Protein AF-A0A060BXK0-F1 (afdb_monomer_lite)

Structure (mmCIF, N/CA/C/O backbone):
data_AF-A0A060BXK0-F1
#
_entry.id   AF-A0A060BXK0-F1
#
loop_
_atom_site.group_PDB
_atom_site.id
_atom_site.type_symbol
_atom_site.label_atom_id
_atom_site.label_alt_id
_atom_site.label_comp_id
_atom_site.label_asym_id
_atom_site.label_entity_id
_atom_site.label_seq_id
_atom_site.pdbx_PDB_ins_code
_atom_site.Cartn_x
_atom_site.Cartn_y
_atom_site.Cartn_z
_atom_site.occupancy
_atom_site.B_iso_or_equiv
_atom_site.auth_seq_id
_atom_site.auth_comp_id
_atom_site.auth_asym_id
_atom_site.auth_atom_id
_atom_site.pdbx_PDB_model_num
ATOM 1 N N . MET A 1 1 ? 22.292 -7.410 -23.466 1.00 80.75 1 MET A N 1
ATOM 2 C CA . MET A 1 1 ? 21.119 -6.626 -23.041 1.00 80.75 1 MET A CA 1
ATOM 3 C C . MET A 1 1 ? 20.166 -7.545 -22.294 1.00 80.75 1 MET A C 1
ATOM 5 O O . MET A 1 1 ? 20.076 -8.708 -22.665 1.00 80.75 1 MET A O 1
ATOM 9 N N . ILE A 1 2 ? 19.542 -7.057 -21.224 1.00 84.62 2 ILE A N 1
ATOM 10 C CA . ILE A 1 2 ? 18.613 -7.791 -20.362 1.00 84.62 2 ILE A CA 1
ATOM 11 C C . ILE A 1 2 ? 17.352 -6.936 -20.210 1.00 84.62 2 ILE A C 1
ATOM 13 O O . ILE A 1 2 ? 17.445 -5.814 -19.716 1.00 84.62 2 ILE A O 1
ATOM 17 N N . ALA A 1 3 ? 16.202 -7.447 -20.633 1.00 84.69 3 ALA A N 1
ATOM 18 C CA . ALA A 1 3 ? 14.904 -6.779 -20.522 1.00 84.69 3 ALA A CA 1
ATOM 19 C C . ALA A 1 3 ? 13.793 -7.834 -20.495 1.00 84.69 3 ALA A C 1
ATOM 21 O O . ALA A 1 3 ? 13.894 -8.824 -21.216 1.00 84.69 3 ALA A O 1
ATOM 22 N N . ASP A 1 4 ? 12.751 -7.645 -19.682 1.00 81.31 4 ASP A N 1
ATOM 23 C CA . ASP A 1 4 ? 11.573 -8.534 -19.628 1.00 81.31 4 ASP A CA 1
ATOM 24 C C . ASP A 1 4 ? 11.917 -10.023 -19.426 1.00 81.31 4 ASP A C 1
ATOM 26 O O . ASP A 1 4 ? 11.332 -10.913 -20.040 1.00 81.31 4 ASP A O 1
ATOM 30 N N . GLY A 1 5 ? 12.946 -10.308 -18.622 1.00 76.44 5 GLY A N 1
ATOM 31 C CA . GLY A 1 5 ? 13.459 -11.671 -18.421 1.00 76.44 5 GLY A CA 1
ATOM 32 C C . GLY A 1 5 ? 14.213 -12.266 -19.622 1.00 76.44 5 GLY A C 1
ATOM 33 O O . GLY A 1 5 ? 14.756 -13.365 -19.520 1.00 76.44 5 GLY A O 1
ATOM 34 N N . LYS A 1 6 ? 14.316 -11.548 -20.746 1.00 79.44 6 LYS A N 1
ATOM 35 C CA . LYS A 1 6 ? 15.051 -11.952 -21.948 1.00 79.44 6 LYS A CA 1
ATOM 36 C C . LYS A 1 6 ? 16.465 -11.380 -21.938 1.00 79.44 6 LYS A C 1
ATOM 38 O O . LYS A 1 6 ? 16.678 -10.192 -21.703 1.00 79.44 6 LYS A O 1
ATOM 43 N N . SER A 1 7 ? 17.438 -12.230 -22.259 1.00 82.75 7 SER A N 1
ATOM 44 C CA . SER A 1 7 ? 18.822 -11.818 -22.506 1.00 82.75 7 SER A CA 1
ATOM 45 C C . SER A 1 7 ? 19.124 -11.864 -24.002 1.00 82.75 7 SER A C 1
ATOM 47 O O . SER A 1 7 ? 18.906 -12.883 -24.651 1.00 82.75 7 SER A O 1
ATOM 49 N N . VAL A 1 8 ? 19.631 -10.762 -24.550 1.00 80.81 8 VAL A N 1
ATOM 50 C CA . VAL A 1 8 ? 20.037 -10.641 -25.957 1.00 80.81 8 VAL A CA 1
ATOM 51 C C . VAL A 1 8 ? 21.501 -10.216 -26.027 1.00 80.81 8 VAL A C 1
ATOM 53 O O . VAL A 1 8 ? 21.871 -9.159 -25.507 1.00 80.81 8 VAL A O 1
ATOM 56 N N . THR A 1 9 ? 22.339 -11.019 -26.679 1.00 82.31 9 THR A N 1
ATOM 57 C CA . THR A 1 9 ? 23.754 -10.698 -26.915 1.00 82.31 9 THR A CA 1
ATOM 58 C C . THR A 1 9 ? 23.918 -10.075 -28.293 1.00 82.31 9 THR A C 1
ATOM 60 O O . THR A 1 9 ? 23.492 -10.651 -29.288 1.00 82.31 9 THR A O 1
ATOM 63 N N . ILE A 1 10 ? 24.560 -8.909 -28.353 1.00 75.75 10 ILE A N 1
ATOM 64 C CA . ILE A 1 10 ? 24.831 -8.187 -29.598 1.00 75.75 10 ILE A CA 1
ATOM 65 C C . ILE A 1 10 ? 26.347 -8.120 -29.776 1.00 75.75 10 ILE A C 1
ATOM 67 O O . ILE A 1 10 ? 27.037 -7.600 -28.904 1.00 75.75 10 ILE A O 1
ATOM 71 N N . GLN A 1 11 ? 26.870 -8.646 -30.886 1.00 71.81 11 GLN A N 1
ATOM 72 C CA . GLN A 1 11 ? 28.317 -8.640 -31.147 1.00 71.81 11 GLN A CA 1
ATOM 73 C C . GLN A 1 11 ? 28.832 -7.293 -31.677 1.00 71.81 11 GLN A C 1
ATOM 75 O O . GLN A 1 11 ? 30.013 -6.982 -31.546 1.00 71.81 11 GLN A O 1
ATOM 80 N N . ASN A 1 12 ? 27.956 -6.461 -32.247 1.00 68.06 12 ASN A N 1
ATOM 81 C CA . ASN A 1 12 ? 28.346 -5.195 -32.858 1.00 68.06 12 ASN A CA 1
ATOM 82 C C . ASN A 1 12 ? 28.248 -4.028 -31.858 1.00 68.06 12 ASN A C 1
ATOM 84 O O . ASN A 1 12 ? 27.219 -3.359 -31.760 1.00 68.06 12 ASN A O 1
ATOM 88 N N . GLY A 1 13 ? 29.332 -3.764 -31.123 1.00 65.56 13 GLY A N 1
ATOM 89 C CA . GLY A 1 13 ? 29.400 -2.754 -30.050 1.00 65.56 13 GLY A CA 1
ATOM 90 C C . GLY A 1 13 ? 29.300 -1.280 -30.479 1.00 65.56 13 GLY A C 1
ATOM 91 O O . GLY A 1 13 ? 29.545 -0.400 -29.662 1.00 65.56 13 GLY A O 1
ATOM 92 N N . LYS A 1 14 ? 28.971 -0.993 -31.746 1.00 72.25 14 LYS A N 1
ATOM 93 C CA . LYS A 1 14 ? 28.804 0.372 -32.283 1.00 72.25 14 LYS A CA 1
ATOM 94 C C . LYS A 1 14 ? 27.348 0.837 -32.366 1.00 72.25 14 LYS A C 1
ATOM 96 O O . LYS A 1 14 ? 27.101 1.963 -32.789 1.00 72.25 14 LYS A O 1
ATOM 101 N N . LEU A 1 15 ? 26.385 -0.016 -32.023 1.00 78.31 15 LEU A N 1
ATOM 102 C CA . LEU A 1 15 ? 24.972 0.344 -32.112 1.00 78.31 15 LEU A CA 1
ATOM 103 C C . LEU A 1 15 ? 24.551 1.238 -30.932 1.00 78.31 15 LEU A C 1
ATOM 105 O O . LEU A 1 15 ? 24.903 0.935 -29.789 1.00 78.31 15 LEU A O 1
ATOM 109 N N . PRO A 1 16 ? 23.764 2.302 -31.175 1.00 85.06 16 PRO A N 1
ATOM 110 C CA . PRO A 1 16 ? 23.109 3.052 -30.109 1.00 85.06 16 PRO A CA 1
ATOM 111 C C . PRO A 1 16 ? 22.213 2.150 -29.251 1.00 85.06 16 PRO A C 1
ATOM 113 O O . PRO A 1 16 ? 21.620 1.191 -29.750 1.00 85.06 16 PRO A O 1
ATOM 116 N N . ALA A 1 17 ? 22.050 2.496 -27.971 1.00 82.94 17 ALA A N 1
ATOM 117 C CA . ALA A 1 17 ? 21.210 1.731 -27.045 1.00 82.94 17 ALA A CA 1
ATOM 118 C C . ALA A 1 17 ? 19.764 1.576 -27.550 1.00 82.94 17 ALA A C 1
ATOM 120 O O . ALA A 1 17 ? 19.209 0.486 -27.456 1.00 82.94 17 ALA A O 1
ATOM 121 N N . ALA A 1 18 ? 19.190 2.624 -28.152 1.00 84.25 18 ALA A N 1
ATOM 122 C CA . ALA A 1 18 ? 17.854 2.575 -28.748 1.00 84.25 18 ALA A CA 1
ATOM 123 C C . ALA A 1 18 ? 17.747 1.491 -29.836 1.00 84.25 18 ALA A C 1
ATOM 125 O O . ALA A 1 18 ? 16.874 0.636 -29.767 1.00 84.25 18 ALA A O 1
ATOM 126 N N . SER A 1 19 ? 18.711 1.431 -30.760 1.00 84.31 19 SER A N 1
ATOM 127 C CA . SER A 1 19 ? 18.727 0.427 -31.831 1.00 84.31 19 SER A CA 1
ATOM 128 C C . SER A 1 19 ? 18.859 -1.005 -31.306 1.00 84.31 19 SER A C 1
ATOM 130 O O . SER A 1 19 ? 18.320 -1.935 -31.900 1.00 84.31 19 SER A O 1
ATOM 132 N N . ILE A 1 20 ? 19.571 -1.199 -30.191 1.00 84.88 20 ILE A N 1
ATOM 133 C CA . ILE A 1 20 ? 19.685 -2.506 -29.526 1.00 84.88 20 ILE A CA 1
ATOM 134 C C . ILE A 1 20 ? 18.337 -2.939 -28.934 1.00 84.88 20 ILE A C 1
ATOM 136 O O . ILE A 1 20 ? 17.995 -4.121 -28.990 1.00 84.88 20 ILE A O 1
ATOM 140 N N . LEU A 1 21 ? 17.587 -1.997 -28.361 1.00 87.19 21 LEU A N 1
ATOM 141 C CA . LEU A 1 21 ? 16.261 -2.248 -27.799 1.00 87.19 21 LEU A CA 1
ATOM 142 C C . LEU A 1 21 ? 15.242 -2.549 -28.906 1.00 87.19 21 LEU A C 1
ATOM 144 O O . LEU A 1 21 ? 14.556 -3.568 -28.827 1.00 87.19 21 LEU A O 1
ATOM 148 N N . ASP A 1 22 ? 15.234 -1.756 -29.980 1.00 85.56 22 ASP A N 1
ATOM 149 C CA . ASP A 1 22 ? 14.358 -1.956 -31.141 1.00 85.56 22 ASP A CA 1
ATOM 150 C C . ASP A 1 22 ? 14.594 -3.318 -31.804 1.00 85.56 22 ASP A C 1
ATOM 152 O O . ASP A 1 22 ? 13.649 -4.071 -32.041 1.00 85.56 22 ASP A O 1
ATOM 156 N N . ALA A 1 23 ? 15.860 -3.693 -32.028 1.00 83.25 23 ALA A N 1
ATOM 157 C CA . ALA A 1 23 ? 16.222 -4.994 -32.596 1.00 83.25 23 ALA A CA 1
ATOM 158 C C . ALA A 1 23 ? 15.767 -6.177 -31.723 1.00 83.25 23 ALA A C 1
ATOM 160 O O . ALA A 1 23 ? 15.578 -7.288 -32.218 1.00 83.25 23 ALA A O 1
ATOM 161 N N . ALA A 1 24 ? 15.588 -5.953 -30.421 1.00 83.25 24 ALA A N 1
ATOM 162 C CA . ALA A 1 24 ? 15.076 -6.952 -29.497 1.00 83.25 24 ALA A CA 1
ATOM 163 C C . ALA A 1 24 ? 13.550 -6.921 -29.320 1.00 83.25 24 ALA A C 1
ATOM 165 O O . ALA A 1 24 ? 13.024 -7.785 -28.610 1.00 83.25 24 ALA A O 1
ATOM 166 N N . GLY A 1 25 ? 12.858 -5.967 -29.954 1.00 85.62 25 GLY A N 1
ATOM 167 C CA . GLY A 1 25 ? 11.421 -5.738 -29.804 1.00 85.62 25 GLY A CA 1
ATOM 168 C C . GLY A 1 25 ? 11.040 -5.101 -28.466 1.00 85.62 25 GLY A C 1
ATOM 169 O O . GLY A 1 25 ? 9.919 -5.284 -27.999 1.00 85.62 25 GLY A O 1
ATOM 170 N N . VAL A 1 26 ? 11.971 -4.399 -27.817 1.00 88.81 26 VAL A N 1
ATOM 171 C CA . VAL A 1 26 ? 11.773 -3.787 -26.500 1.00 88.81 26 VAL A CA 1
ATOM 172 C C . VAL A 1 26 ? 11.470 -2.305 -26.680 1.00 88.81 26 VAL A C 1
ATOM 174 O O . VAL A 1 26 ? 12.366 -1.504 -26.921 1.00 88.81 26 VAL A O 1
ATOM 177 N N . THR A 1 27 ? 10.210 -1.918 -26.507 1.00 90.12 27 THR A N 1
ATOM 178 C CA . THR A 1 27 ? 9.824 -0.503 -26.415 1.00 90.12 27 THR A CA 1
ATOM 179 C C . THR A 1 27 ? 9.827 -0.069 -24.955 1.00 90.12 27 THR A C 1
ATOM 181 O O . THR A 1 27 ? 9.242 -0.748 -24.109 1.00 90.12 27 THR A O 1
ATOM 184 N N . LEU A 1 28 ? 10.488 1.046 -24.643 1.00 90.50 28 LEU A N 1
ATOM 185 C CA . LEU A 1 28 ? 10.527 1.592 -23.286 1.00 90.50 28 LEU A CA 1
ATOM 186 C C . LEU A 1 28 ? 9.215 2.298 -22.942 1.00 90.50 28 LEU A C 1
ATOM 188 O O . LEU A 1 28 ? 8.690 3.089 -23.725 1.00 90.50 28 LEU A O 1
ATOM 192 N N . GLY A 1 29 ? 8.707 2.031 -21.745 1.00 90.25 29 GLY A N 1
ATOM 193 C CA . GLY A 1 29 ? 7.657 2.818 -21.124 1.00 90.25 29 GLY A CA 1
ATOM 194 C C . GLY A 1 29 ? 8.191 4.155 -20.611 1.00 90.25 29 GLY A C 1
ATOM 195 O O . GLY A 1 29 ? 9.381 4.319 -20.356 1.00 90.25 29 GLY A O 1
ATOM 196 N N . LYS A 1 30 ? 7.277 5.107 -20.395 1.00 91.31 30 LYS A N 1
ATOM 197 C CA . LYS A 1 30 ? 7.582 6.474 -19.926 1.00 91.31 30 LYS A CA 1
ATOM 198 C C . LYS A 1 30 ? 8.437 6.547 -18.652 1.00 91.31 30 LYS A C 1
ATOM 200 O O . LYS A 1 30 ? 9.153 7.521 -18.464 1.00 91.31 30 LYS A O 1
ATOM 205 N N . ASN A 1 31 ? 8.328 5.538 -17.790 1.00 93.38 31 ASN A N 1
ATOM 206 C CA . ASN A 1 31 ? 8.984 5.499 -16.486 1.00 93.38 31 ASN A CA 1
ATOM 207 C C . ASN A 1 31 ? 10.112 4.462 -16.428 1.00 93.38 31 ASN A C 1
ATOM 209 O O . ASN A 1 31 ? 10.769 4.349 -15.395 1.00 93.38 31 ASN A O 1
ATOM 213 N N . ASP A 1 32 ? 10.322 3.689 -17.496 1.00 94.56 32 ASP A N 1
ATOM 214 C CA . ASP A 1 32 ? 11.310 2.618 -17.481 1.00 94.56 32 ASP A CA 1
ATOM 215 C C . ASP A 1 32 ? 12.717 3.179 -17.357 1.00 94.56 32 ASP A C 1
ATOM 217 O O . ASP A 1 32 ? 13.061 4.224 -17.915 1.00 94.56 32 ASP A O 1
ATOM 221 N N . ARG A 1 33 ? 13.555 2.449 -16.628 1.00 92.62 33 ARG A N 1
ATOM 222 C CA . ARG A 1 33 ? 14.939 2.842 -16.386 1.00 92.62 33 ARG A CA 1
ATOM 223 C C . ARG A 1 33 ? 15.861 1.969 -17.213 1.00 92.62 33 ARG A C 1
ATOM 225 O O . ARG A 1 33 ? 15.721 0.748 -17.252 1.00 92.62 33 ARG A O 1
ATOM 232 N N . VAL A 1 34 ? 16.840 2.600 -17.850 1.00 92.12 34 VAL A N 1
ATOM 233 C CA . VAL A 1 34 ? 17.898 1.912 -18.586 1.00 92.12 34 VAL A CA 1
ATOM 234 C C . VAL A 1 34 ? 19.200 2.086 -17.823 1.00 92.12 34 VAL A C 1
ATOM 236 O O . VAL A 1 34 ? 19.667 3.204 -17.624 1.00 92.12 34 VAL A O 1
ATOM 239 N N . ASN A 1 35 ? 19.790 0.977 -17.394 1.00 90.50 35 ASN A N 1
ATOM 240 C CA . ASN A 1 35 ? 21.083 0.955 -16.730 1.00 90.50 35 ASN A CA 1
ATOM 241 C C . ASN A 1 35 ? 22.134 0.337 -17.657 1.00 90.50 35 ASN A C 1
ATOM 243 O O . ASN A 1 35 ? 21.900 -0.702 -18.276 1.00 90.50 35 ASN A O 1
ATOM 247 N N . VAL A 1 36 ? 23.295 0.978 -17.755 1.00 90.44 36 VAL A N 1
ATOM 248 C CA . VAL A 1 36 ? 24.438 0.478 -18.520 1.00 90.44 36 VAL A CA 1
ATOM 249 C C . VAL A 1 36 ? 25.553 0.161 -17.539 1.00 90.44 36 VAL A C 1
ATOM 251 O O . VAL A 1 36 ? 25.956 1.019 -16.761 1.00 90.44 36 VAL A O 1
ATOM 254 N N . SER A 1 37 ? 26.071 -1.061 -17.594 1.00 90.50 37 SER A N 1
ATOM 255 C CA . SER A 1 37 ? 27.205 -1.487 -16.775 1.00 90.50 37 SER A CA 1
ATOM 256 C C . SER A 1 37 ? 28.216 -2.263 -17.610 1.00 90.50 37 SER A C 1
ATOM 258 O O . SER A 1 37 ? 27.873 -2.845 -18.637 1.00 90.50 37 SER A O 1
ATOM 260 N N . LEU A 1 38 ? 29.473 -2.264 -17.177 1.00 90.19 38 LEU A N 1
ATOM 261 C CA . LEU A 1 38 ? 30.524 -3.107 -17.737 1.00 90.19 38 LEU A CA 1
ATOM 262 C C . LEU A 1 38 ? 30.783 -4.256 -16.766 1.00 90.19 38 LEU A C 1
ATOM 264 O O . LEU A 1 38 ? 31.059 -4.019 -15.594 1.00 90.19 38 LEU A O 1
ATOM 268 N N . GLN A 1 39 ? 30.696 -5.494 -17.242 1.00 89.81 39 GLN A N 1
ATOM 269 C CA . GLN A 1 39 ? 30.989 -6.688 -16.449 1.00 89.81 39 GLN A CA 1
ATOM 270 C C . GLN A 1 39 ? 31.834 -7.645 -17.282 1.00 89.81 39 GLN A C 1
ATOM 272 O O . GLN A 1 39 ? 31.453 -7.989 -18.396 1.00 89.81 39 GLN A O 1
ATOM 277 N N . ASN A 1 40 ? 32.991 -8.062 -16.761 1.00 89.12 40 ASN A N 1
ATOM 278 C CA . ASN A 1 40 ? 33.908 -8.996 -17.431 1.00 89.12 40 ASN A CA 1
ATOM 279 C C . ASN A 1 40 ? 34.299 -8.567 -18.862 1.00 89.12 40 ASN A C 1
ATOM 281 O O . ASN A 1 40 ? 34.399 -9.396 -19.758 1.00 89.12 40 ASN A O 1
ATOM 285 N N . GLY A 1 41 ? 34.467 -7.261 -19.099 1.00 85.38 41 GLY A N 1
ATOM 286 C CA . GLY A 1 41 ? 34.759 -6.716 -20.433 1.00 85.38 41 GLY A CA 1
ATOM 287 C C . GLY A 1 41 ? 33.554 -6.650 -21.383 1.00 85.38 41 GLY A C 1
ATOM 288 O O . GLY A 1 41 ? 33.717 -6.264 -22.536 1.00 85.38 41 GLY A O 1
ATOM 289 N N . HIS A 1 42 ? 32.348 -6.998 -20.920 1.00 85.81 42 HIS A N 1
ATOM 290 C CA . HIS A 1 42 ? 31.108 -6.940 -21.692 1.00 85.81 42 HIS A CA 1
ATOM 291 C C . HIS A 1 42 ? 30.235 -5.767 -21.234 1.00 85.81 42 HIS A C 1
ATOM 293 O O . HIS A 1 42 ? 29.994 -5.581 -20.040 1.00 85.81 42 HIS A O 1
ATOM 299 N N . THR A 1 43 ? 29.691 -5.010 -22.188 1.00 86.75 43 THR A N 1
ATOM 300 C CA . THR A 1 43 ? 28.673 -3.987 -21.910 1.00 86.75 43 THR A CA 1
ATOM 301 C C . THR A 1 43 ? 27.306 -4.641 -21.718 1.00 86.75 43 THR A C 1
ATOM 303 O O . THR A 1 43 ? 26.747 -5.246 -22.636 1.00 86.75 43 THR A O 1
ATOM 306 N N . ILE A 1 44 ? 26.733 -4.488 -20.529 1.00 88.56 44 ILE A N 1
ATOM 307 C CA . ILE A 1 44 ? 25.399 -4.958 -20.171 1.00 88.56 44 ILE A CA 1
ATOM 308 C C . ILE A 1 44 ? 24.452 -3.765 -20.113 1.00 88.56 44 ILE A C 1
ATOM 310 O O . ILE A 1 44 ? 24.514 -2.933 -19.213 1.00 88.56 44 ILE A O 1
ATOM 314 N N . LEU A 1 45 ? 23.536 -3.732 -21.076 1.00 89.56 45 LEU A N 1
ATOM 315 C CA . LEU A 1 45 ? 22.358 -2.872 -21.066 1.00 89.56 45 LEU A CA 1
ATOM 316 C C . LEU A 1 45 ? 21.227 -3.592 -20.322 1.00 89.56 45 LEU A C 1
ATOM 318 O O . LEU A 1 45 ? 20.837 -4.675 -20.755 1.00 89.56 45 LEU A O 1
ATOM 322 N N . ARG A 1 46 ? 20.703 -3.033 -19.235 1.00 91.06 46 ARG A N 1
ATOM 323 C CA . ARG A 1 46 ? 19.558 -3.572 -18.492 1.00 91.06 46 ARG A CA 1
ATOM 324 C C . ARG A 1 46 ? 18.396 -2.591 -18.553 1.00 91.06 46 ARG A C 1
ATOM 326 O O . ARG A 1 46 ? 18.579 -1.417 -18.254 1.00 91.06 46 ARG A O 1
ATOM 333 N N . VAL A 1 47 ? 17.219 -3.084 -18.909 1.00 92.88 47 VAL A N 1
ATOM 334 C CA . VAL A 1 47 ? 15.961 -2.346 -18.794 1.00 92.88 47 VAL A CA 1
ATOM 335 C C . VAL A 1 47 ? 15.250 -2.823 -17.542 1.00 92.88 47 VAL A C 1
ATOM 337 O O . VAL A 1 47 ? 15.118 -4.027 -17.339 1.00 92.88 47 VAL A O 1
ATOM 340 N N . GLN A 1 48 ? 14.814 -1.875 -16.724 1.00 93.94 48 GLN A N 1
ATOM 341 C CA . GLN A 1 48 ? 14.008 -2.104 -15.538 1.00 93.94 48 GLN A CA 1
ATOM 342 C C . GLN A 1 48 ? 12.631 -1.485 -15.768 1.00 93.94 48 GLN A C 1
ATOM 344 O O . GLN A 1 48 ? 12.523 -0.284 -16.043 1.00 93.94 48 GLN A O 1
ATOM 349 N N . ARG A 1 49 ? 11.588 -2.310 -15.679 1.00 94.25 49 ARG A N 1
ATOM 350 C CA . ARG A 1 49 ? 10.204 -1.887 -15.894 1.00 94.25 49 ARG A CA 1
ATOM 351 C C . ARG A 1 49 ? 9.671 -1.216 -14.643 1.00 94.25 49 ARG A C 1
ATOM 353 O O . ARG A 1 49 ? 9.612 -1.854 -13.592 1.00 94.25 49 ARG A O 1
ATOM 360 N N . ILE A 1 50 ? 9.270 0.050 -14.757 1.00 96.50 50 ILE A N 1
ATOM 361 C CA . ILE A 1 50 ? 8.741 0.814 -13.622 1.00 96.50 50 ILE A CA 1
ATOM 362 C C . ILE A 1 50 ? 7.235 0.988 -13.767 1.00 96.50 50 ILE A C 1
ATOM 364 O O . ILE A 1 50 ? 6.742 1.577 -14.731 1.00 96.50 50 ILE A O 1
ATOM 368 N N . THR A 1 51 ? 6.493 0.512 -12.771 1.00 95.50 51 THR A N 1
ATOM 369 C CA . THR A 1 51 ? 5.035 0.667 -12.714 1.00 95.50 51 THR A CA 1
ATOM 370 C C . THR A 1 51 ? 4.605 1.287 -11.393 1.00 95.50 51 THR A C 1
ATOM 372 O O . THR A 1 51 ? 5.206 1.019 -10.358 1.00 95.50 51 THR A O 1
ATOM 375 N N . HIS A 1 52 ? 3.556 2.107 -11.431 1.00 96.12 52 HIS A N 1
ATOM 376 C CA . HIS A 1 52 ? 2.928 2.679 -10.241 1.00 96.12 52 HIS A CA 1
ATOM 377 C C . HIS A 1 52 ? 1.567 2.029 -10.042 1.00 96.12 52 HIS A C 1
ATOM 379 O O . HIS A 1 52 ? 0.840 1.809 -11.018 1.00 96.12 52 HIS A O 1
ATOM 385 N N . ARG A 1 53 ? 1.219 1.714 -8.797 1.00 96.31 53 ARG A N 1
ATOM 386 C CA . ARG A 1 53 ? -0.099 1.186 -8.447 1.00 96.31 53 ARG A CA 1
ATOM 387 C C . ARG A 1 53 ? -0.605 1.845 -7.181 1.00 96.31 53 ARG A C 1
ATOM 389 O O . ARG A 1 53 ? 0.132 2.009 -6.215 1.00 96.31 53 ARG A O 1
ATOM 396 N N . THR A 1 54 ? -1.899 2.125 -7.174 1.00 97.44 54 THR A N 1
ATOM 397 C CA . THR A 1 54 ? -2.606 2.491 -5.954 1.00 97.44 54 THR A CA 1
ATOM 398 C C . THR A 1 54 ? -2.969 1.226 -5.187 1.00 97.44 54 THR A C 1
ATOM 400 O O . THR A 1 54 ? -3.665 0.358 -5.717 1.00 97.44 54 THR A O 1
ATOM 403 N N . VAL A 1 55 ? -2.506 1.123 -3.944 1.00 97.81 55 VAL A N 1
ATOM 404 C CA . VAL A 1 55 ? -2.772 -0.010 -3.052 1.00 97.81 55 VAL A CA 1
ATOM 405 C C . VAL A 1 55 ? -3.552 0.482 -1.839 1.00 97.81 55 VAL A C 1
ATOM 407 O O . VAL A 1 55 ? -3.147 1.436 -1.178 1.00 97.81 55 VAL A O 1
ATOM 410 N N . ASN A 1 56 ? -4.676 -0.171 -1.548 1.00 97.50 56 ASN A N 1
ATOM 411 C CA . ASN A 1 56 ? -5.497 0.125 -0.379 1.00 97.50 56 ASN A CA 1
ATOM 412 C C . ASN A 1 56 ? -5.236 -0.910 0.712 1.00 97.50 56 ASN A C 1
ATOM 414 O O . ASN A 1 56 ? -5.342 -2.108 0.462 1.00 97.50 56 ASN A O 1
ATOM 418 N N . GLU A 1 57 ? -4.969 -0.439 1.923 1.00 97.38 57 GLU A N 1
ATOM 419 C CA . GLU A 1 57 ? -4.797 -1.272 3.109 1.00 97.38 57 GLU A CA 1
ATOM 420 C C . GLU A 1 57 ? -5.782 -0.826 4.188 1.00 97.38 57 GLU A C 1
ATOM 422 O O . GLU A 1 57 ? -5.881 0.362 4.507 1.00 97.38 57 GLU A O 1
ATOM 427 N N . THR A 1 58 ? -6.513 -1.778 4.760 1.00 97.50 58 THR A N 1
ATOM 428 C CA . THR A 1 58 ? -7.375 -1.528 5.918 1.00 97.50 58 THR A CA 1
ATOM 429 C C . THR A 1 58 ? -6.623 -1.942 7.168 1.00 97.50 58 THR A C 1
ATOM 431 O O . THR A 1 58 ? -6.251 -3.105 7.310 1.00 97.50 58 THR A O 1
ATOM 434 N N . ILE A 1 59 ? -6.415 -0.990 8.072 1.00 97.31 59 ILE A N 1
ATOM 435 C CA . ILE A 1 59 ? -5.811 -1.234 9.380 1.00 97.31 59 ILE A CA 1
ATOM 436 C C . ILE A 1 59 ? -6.876 -1.144 10.469 1.00 97.31 59 ILE A C 1
ATOM 438 O O . ILE A 1 59 ? -7.761 -0.284 10.424 1.00 97.31 59 ILE A O 1
ATOM 442 N N . THR A 1 60 ? -6.775 -2.028 11.455 1.00 97.38 60 THR A N 1
ATOM 443 C CA . THR A 1 60 ? -7.596 -1.974 12.664 1.00 97.38 60 THR A CA 1
ATOM 444 C C . THR A 1 60 ? -7.024 -0.933 13.616 1.00 97.38 60 THR A C 1
ATOM 446 O O . THR A 1 60 ? -5.820 -0.914 13.877 1.00 97.38 60 THR A O 1
ATOM 449 N N . THR A 1 61 ? -7.891 -0.078 14.147 1.00 96.06 61 THR A N 1
ATOM 450 C CA . THR A 1 61 ? -7.555 0.878 15.202 1.00 96.06 61 THR A CA 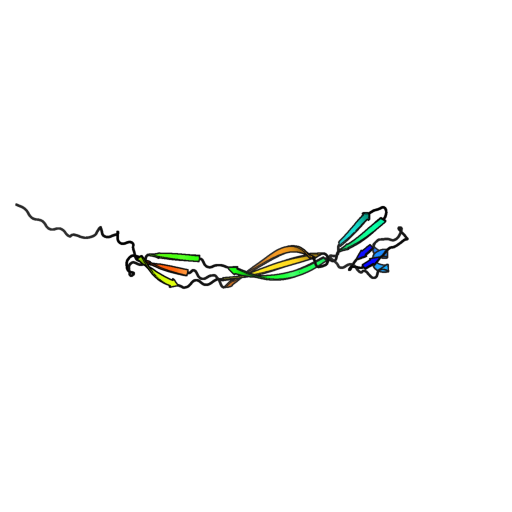1
ATOM 451 C C . THR A 1 61 ? -8.067 0.308 16.527 1.00 96.06 61 THR A C 1
ATOM 453 O O . THR A 1 61 ? -9.278 0.111 16.653 1.00 96.06 61 THR A O 1
ATOM 456 N N . PRO A 1 62 ? -7.196 0.001 17.504 1.00 96.19 62 PRO A N 1
ATOM 457 C CA . PRO A 1 62 ? -7.639 -0.525 18.792 1.00 96.19 62 PRO A CA 1
ATOM 458 C C . PRO A 1 62 ? -8.508 0.498 19.537 1.00 96.19 62 PRO A C 1
ATOM 460 O O . PRO A 1 62 ? -8.366 1.704 19.322 1.00 96.19 62 PRO A O 1
ATOM 463 N N . PHE A 1 63 ? -9.402 0.012 20.398 1.00 96.94 63 PHE A N 1
ATOM 464 C CA . PHE A 1 63 ? -10.097 0.855 21.370 1.00 96.94 63 PHE A CA 1
ATOM 465 C C . PHE A 1 63 ? -9.263 1.026 22.638 1.00 96.94 63 PHE A C 1
ATOM 467 O O . PHE A 1 63 ? -8.358 0.228 22.898 1.00 96.94 63 PHE A O 1
ATOM 474 N N . SER A 1 64 ? -9.571 2.058 23.420 1.00 97.00 64 SER A N 1
ATOM 475 C CA . SER A 1 64 ? -8.998 2.242 24.754 1.00 97.00 64 SER A CA 1
ATOM 476 C C . SER A 1 64 ? -10.004 1.809 25.817 1.00 97.00 64 SER A C 1
ATOM 478 O O . SER A 1 64 ? -11.208 1.859 25.581 1.00 97.00 64 SER A O 1
ATOM 480 N N . THR A 1 65 ? -9.526 1.418 26.996 1.00 97.75 65 THR A N 1
ATOM 481 C CA . THR A 1 65 ? -10.387 1.157 28.158 1.00 97.75 65 THR A CA 1
ATOM 482 C C . THR A 1 65 ? -10.284 2.323 29.134 1.00 97.75 65 THR A C 1
ATOM 484 O O . THR A 1 65 ? -9.185 2.735 29.511 1.00 97.75 65 THR A O 1
ATOM 487 N N . GLN A 1 66 ? -11.429 2.853 29.550 1.00 97.38 66 GLN A N 1
ATOM 488 C CA . GLN A 1 66 ? -11.558 3.908 30.544 1.00 97.38 66 GLN A CA 1
ATOM 489 C C . GLN A 1 66 ? -12.240 3.352 31.791 1.00 97.38 66 GLN A C 1
ATOM 491 O O . GLN A 1 66 ? -13.295 2.725 31.710 1.00 97.38 66 GLN A O 1
ATOM 496 N N . THR A 1 67 ? -11.651 3.601 32.958 1.00 96.25 67 THR A N 1
ATOM 497 C CA . THR A 1 67 ? -12.243 3.220 34.242 1.00 96.25 67 THR A CA 1
ATOM 498 C C . THR A 1 67 ? -12.838 4.442 34.926 1.00 96.25 67 THR A C 1
ATOM 500 O O . THR A 1 67 ? -12.164 5.462 35.060 1.00 96.25 67 THR A O 1
ATOM 503 N N . VAL A 1 68 ? -14.087 4.337 35.374 1.00 95.81 68 VAL A N 1
ATOM 504 C CA . VAL A 1 68 ? -14.803 5.404 36.086 1.00 95.81 68 VAL A CA 1
ATOM 505 C C . VAL A 1 68 ? -15.276 4.906 37.447 1.00 95.81 68 VAL A C 1
ATOM 507 O O . VAL A 1 68 ? -15.719 3.767 37.565 1.00 95.81 68 VAL A O 1
ATOM 510 N N . ILE A 1 69 ? -15.172 5.740 38.483 1.00 95.12 69 ILE A N 1
ATOM 511 C CA . ILE A 1 69 ? -15.710 5.407 39.809 1.00 95.12 69 ILE A CA 1
ATOM 512 C C . ILE A 1 69 ? -17.218 5.662 39.796 1.00 95.12 69 ILE A C 1
ATOM 514 O O . ILE A 1 69 ? -17.662 6.727 39.364 1.00 95.12 69 ILE A O 1
ATOM 518 N N . ASP A 1 70 ? -17.990 4.687 40.262 1.00 94.44 70 ASP A N 1
ATOM 519 C CA . ASP A 1 70 ? -19.445 4.744 40.341 1.00 94.44 70 ASP A CA 1
ATOM 520 C C . ASP A 1 70 ? -19.902 4.443 41.773 1.00 94.44 70 ASP A C 1
ATOM 522 O O . ASP A 1 70 ? -19.909 3.297 42.218 1.00 94.44 70 ASP A O 1
ATOM 526 N N . GLU A 1 71 ? -20.302 5.494 42.491 1.00 93.69 71 GLU A N 1
ATOM 527 C CA . GLU A 1 71 ? -20.767 5.433 43.885 1.00 93.69 71 GLU A CA 1
ATOM 528 C C . GLU A 1 71 ? -22.060 4.613 44.063 1.00 93.69 71 GLU A C 1
ATOM 530 O O . GLU A 1 71 ? -22.440 4.302 45.190 1.00 93.69 71 GLU A O 1
ATOM 535 N N . SER A 1 72 ? -22.761 4.264 42.973 1.00 93.81 72 SER A N 1
ATOM 536 C CA . SER A 1 72 ? -23.937 3.385 43.033 1.00 93.81 72 SER A CA 1
ATOM 537 C C . SER A 1 72 ? -23.588 1.895 43.100 1.00 93.81 72 SER A C 1
ATOM 539 O O . SER A 1 72 ? -24.458 1.087 43.427 1.00 93.81 72 SER A O 1
ATOM 541 N N . LEU A 1 73 ? -22.340 1.526 42.791 1.00 93.56 73 LEU A N 1
ATOM 542 C CA . LEU A 1 73 ? -21.856 0.149 42.845 1.00 93.56 73 LEU A CA 1
ATOM 543 C C . LEU A 1 73 ? -21.300 -0.192 44.229 1.00 93.56 73 LEU A C 1
ATOM 545 O O . LEU A 1 73 ? -20.787 0.664 44.952 1.00 93.56 73 LEU A O 1
ATOM 549 N N . SER A 1 74 ? -21.361 -1.472 44.592 1.00 93.69 74 SER A N 1
ATOM 550 C CA . SER A 1 74 ? -20.775 -1.948 45.845 1.00 93.69 74 SER A CA 1
ATOM 551 C C . SER A 1 74 ? -19.253 -1.798 45.817 1.00 93.69 74 SER A C 1
ATOM 553 O O . SER A 1 74 ? -18.627 -1.867 44.760 1.00 93.69 74 SER A O 1
ATOM 555 N N . ALA A 1 75 ? -18.622 -1.644 46.981 1.00 92.19 75 ALA A N 1
ATOM 556 C CA . ALA A 1 75 ? -17.172 -1.494 47.043 1.00 92.19 75 ALA A CA 1
ATOM 557 C C . ALA A 1 75 ? -16.437 -2.675 46.375 1.00 92.19 75 ALA A C 1
ATOM 559 O O . ALA A 1 75 ? -16.639 -3.832 46.745 1.00 92.19 75 ALA A O 1
ATOM 560 N N . GLY A 1 76 ? -15.582 -2.373 45.392 1.00 88.62 76 GLY A N 1
ATOM 561 C CA . GLY A 1 76 ? -14.848 -3.371 44.601 1.00 88.62 76 GLY A CA 1
ATOM 562 C C . GLY A 1 76 ? -15.655 -4.070 43.495 1.00 88.62 76 GLY A C 1
ATOM 563 O O . GLY A 1 76 ? -15.089 -4.876 42.758 1.00 88.62 76 GLY A O 1
ATOM 564 N N . GLU A 1 77 ? -16.947 -3.771 43.342 1.00 94.06 77 GLU A N 1
ATOM 565 C CA . GLU A 1 77 ? -17.766 -4.262 42.231 1.00 94.06 77 GLU A CA 1
ATOM 566 C C . GLU A 1 77 ? -17.335 -3.602 40.915 1.00 94.06 77 GLU A C 1
ATOM 568 O O . GLU A 1 77 ? -16.992 -2.422 40.885 1.00 94.06 77 GLU A O 1
ATOM 573 N N . THR A 1 78 ? -17.326 -4.369 39.822 1.00 95.38 78 THR A N 1
ATOM 574 C CA . THR A 1 78 ? -16.925 -3.896 38.491 1.00 95.38 78 THR A CA 1
ATOM 575 C C . THR A 1 78 ? -18.002 -4.236 37.471 1.00 95.38 78 THR A C 1
ATOM 577 O O . THR A 1 78 ? -18.425 -5.388 37.380 1.00 95.38 78 THR A O 1
ATOM 580 N N . VAL A 1 79 ? -18.421 -3.249 36.680 1.00 96.31 79 VAL A N 1
ATOM 581 C CA . VAL A 1 79 ? -19.451 -3.402 35.646 1.00 96.31 79 VAL A CA 1
ATOM 582 C C . VAL A 1 79 ? -18.996 -2.723 34.360 1.00 96.31 79 VAL A C 1
ATOM 584 O O . VAL A 1 79 ? -18.634 -1.547 34.366 1.00 96.31 79 VAL A O 1
ATOM 587 N N . VAL A 1 80 ? -19.063 -3.432 33.231 1.00 97.25 80 VAL A N 1
ATOM 588 C CA . VAL A 1 80 ? -18.867 -2.816 31.912 1.00 97.25 80 VAL A CA 1
ATOM 589 C C . VAL A 1 80 ? -20.097 -1.966 31.588 1.00 97.25 80 VAL A C 1
ATOM 591 O O . VAL A 1 80 ? -21.210 -2.474 31.464 1.00 97.25 80 VAL A O 1
ATOM 594 N N . ARG A 1 81 ? -19.910 -0.647 31.500 1.00 96.00 81 ARG A N 1
ATOM 595 C CA . ARG A 1 81 ? -20.957 0.323 31.138 1.00 96.00 81 ARG A CA 1
ATOM 596 C C . ARG A 1 81 ? -21.060 0.517 29.631 1.00 96.00 81 ARG A C 1
ATOM 598 O O . ARG A 1 81 ? -22.144 0.805 29.133 1.00 96.00 81 ARG A O 1
ATOM 605 N N . GLN A 1 82 ? -19.946 0.361 28.925 1.00 97.25 82 GLN A N 1
ATOM 606 C CA . GLN A 1 82 ? -19.884 0.433 27.473 1.00 97.25 82 GLN A CA 1
ATOM 607 C C . GLN A 1 82 ? -18.855 -0.573 26.972 1.00 97.25 82 GLN A C 1
ATOM 609 O O . GLN A 1 82 ? -17.703 -0.527 27.393 1.00 97.25 82 GLN A O 1
ATOM 614 N N . GLU A 1 83 ? -19.272 -1.459 26.075 1.00 97.50 83 GLU A N 1
ATOM 615 C CA . GLU A 1 83 ? -18.368 -2.384 25.392 1.00 97.50 83 GLU A CA 1
ATOM 616 C C . GLU A 1 83 ? -17.472 -1.618 24.414 1.00 97.50 83 GLU A C 1
ATOM 618 O O . GLU A 1 83 ? -17.947 -0.764 23.655 1.00 97.50 83 GLU A O 1
ATOM 623 N N . GLY A 1 84 ? -16.179 -1.941 24.413 1.00 97.06 84 GLY A N 1
ATOM 624 C CA . GLY A 1 84 ? -15.240 -1.395 23.442 1.00 97.06 84 GLY A CA 1
ATOM 625 C C . GLY A 1 84 ? -15.448 -1.990 22.051 1.00 97.06 84 GLY A C 1
ATOM 626 O O . GLY A 1 84 ? -15.770 -3.168 21.893 1.00 97.06 84 GLY A O 1
ATOM 627 N N . ALA A 1 85 ? -15.220 -1.194 21.009 1.00 97.38 85 ALA A N 1
ATOM 628 C CA . ALA A 1 85 ? -15.238 -1.667 19.629 1.00 97.38 85 ALA A CA 1
ATOM 629 C C . ALA A 1 85 ? -14.044 -1.118 18.852 1.00 97.38 85 ALA A C 1
ATOM 631 O O . ALA A 1 85 ? -13.750 0.075 18.877 1.00 97.38 85 ALA A O 1
ATOM 632 N N . THR A 1 86 ? -13.352 -1.991 18.121 1.00 97.75 86 THR A N 1
ATOM 633 C CA . THR A 1 86 ? -12.228 -1.553 17.289 1.00 97.75 86 THR A CA 1
ATOM 634 C C . THR A 1 86 ? -12.710 -0.711 16.111 1.00 97.75 86 THR A C 1
ATOM 636 O O . THR A 1 86 ? -13.725 -0.995 15.475 1.00 97.75 86 THR A O 1
ATOM 639 N N . GLY A 1 87 ? -11.954 0.340 15.814 1.00 97.50 87 GLY A N 1
ATOM 640 C CA . GLY A 1 87 ? -12.135 1.148 14.621 1.00 9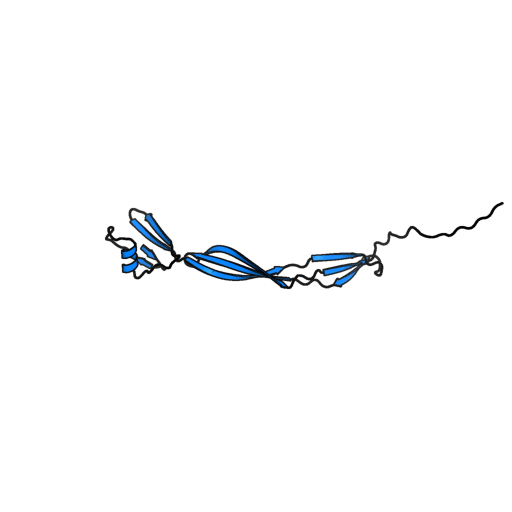7.50 87 GLY A CA 1
ATOM 641 C C . GLY A 1 87 ? -11.424 0.543 13.415 1.00 97.50 87 GLY A C 1
ATOM 642 O O . GLY A 1 87 ? -10.632 -0.394 13.522 1.00 97.50 87 GLY A O 1
ATOM 643 N N . THR A 1 88 ? -11.652 1.129 12.244 1.00 97.75 88 THR A N 1
ATOM 644 C CA . THR A 1 88 ? -10.921 0.796 11.018 1.00 97.75 88 THR A CA 1
ATOM 645 C C . THR A 1 88 ? -10.529 2.057 10.267 1.00 97.75 88 THR A C 1
ATOM 647 O O . THR A 1 88 ? -11.308 3.002 10.131 1.00 97.75 88 THR A O 1
ATOM 650 N N . THR A 1 89 ? -9.304 2.070 9.752 1.00 97.69 89 THR A N 1
ATOM 651 C CA . THR A 1 89 ? -8.777 3.154 8.921 1.00 97.69 89 THR A CA 1
ATOM 652 C C . THR A 1 89 ? -8.302 2.573 7.599 1.00 97.69 89 THR A C 1
ATOM 654 O O . THR A 1 89 ? -7.521 1.625 7.574 1.00 97.69 89 THR A O 1
ATOM 657 N N . ARG A 1 90 ? -8.752 3.148 6.485 1.00 98.06 90 ARG A N 1
ATOM 658 C CA . ARG A 1 90 ? -8.255 2.816 5.151 1.00 98.06 90 ARG A CA 1
ATOM 659 C C . ARG A 1 90 ? -7.094 3.736 4.803 1.00 98.06 90 ARG A C 1
ATOM 661 O O . ARG A 1 90 ? -7.267 4.950 4.720 1.00 98.06 90 ARG A O 1
ATOM 668 N N . ARG A 1 91 ? -5.929 3.154 4.552 1.00 98.25 91 ARG A N 1
ATOM 669 C CA . ARG A 1 91 ? -4.752 3.836 4.019 1.00 98.25 91 ARG A CA 1
ATOM 670 C C . ARG A 1 91 ? -4.622 3.539 2.535 1.00 98.25 91 ARG A C 1
ATOM 672 O O . ARG A 1 91 ? -4.787 2.404 2.103 1.00 98.25 91 ARG A O 1
ATOM 679 N N . THR A 1 92 ? -4.367 4.578 1.757 1.00 97.69 92 THR A N 1
ATOM 680 C CA . THR A 1 92 ? -4.120 4.490 0.319 1.00 97.69 92 THR A CA 1
ATOM 681 C C . THR A 1 92 ? -2.660 4.822 0.076 1.00 97.69 92 THR A C 1
ATOM 683 O O . THR A 1 92 ? -2.192 5.885 0.494 1.00 97.69 92 THR A O 1
ATOM 686 N N . TYR A 1 93 ? -1.956 3.923 -0.597 1.00 98.38 93 TYR A N 1
ATOM 687 C CA . TYR A 1 93 ? -0.551 4.059 -0.942 1.00 98.38 93 TYR A CA 1
ATOM 688 C C . TYR A 1 93 ? -0.391 4.195 -2.451 1.00 98.38 93 TYR A C 1
ATOM 690 O O . TYR A 1 93 ? -1.054 3.488 -3.208 1.00 98.38 93 TYR A O 1
ATOM 698 N N . ASP A 1 94 ? 0.508 5.075 -2.878 1.00 97.62 94 ASP A N 1
ATOM 699 C CA . ASP A 1 94 ? 1.098 5.006 -4.211 1.00 97.62 94 ASP A CA 1
ATOM 700 C C . ASP A 1 94 ? 2.388 4.189 -4.110 1.00 97.62 94 ASP A C 1
ATOM 702 O O . ASP A 1 94 ? 3.297 4.533 -3.347 1.00 97.62 94 ASP A O 1
ATOM 706 N N . VAL A 1 95 ? 2.424 3.059 -4.811 1.00 98.19 95 VAL A N 1
ATOM 707 C CA . VAL A 1 95 ? 3.494 2.067 -4.724 1.00 98.19 95 VAL A CA 1
ATOM 708 C C . VAL A 1 95 ? 4.200 1.972 -6.067 1.00 98.19 95 VAL A C 1
ATOM 710 O O . VAL A 1 95 ? 3.573 1.713 -7.098 1.00 98.19 95 VAL A O 1
ATOM 713 N N . THR A 1 96 ? 5.516 2.161 -6.047 1.00 97.25 96 THR A N 1
ATOM 714 C CA . THR A 1 96 ? 6.380 2.014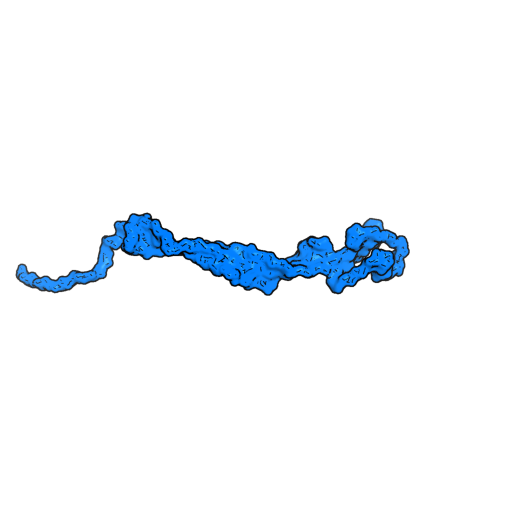 -7.219 1.00 97.25 96 THR A CA 1
ATOM 715 C C . THR A 1 96 ? 6.976 0.616 -7.228 1.00 97.25 96 THR A C 1
ATOM 717 O O . THR A 1 96 ? 7.626 0.202 -6.268 1.00 97.25 96 THR A O 1
ATOM 720 N N . TYR A 1 97 ? 6.791 -0.095 -8.335 1.00 96.94 97 TYR A N 1
ATOM 721 C CA . TYR A 1 97 ? 7.356 -1.415 -8.573 1.00 96.94 97 TYR A CA 1
ATOM 722 C C . TYR A 1 97 ? 8.421 -1.350 -9.661 1.00 96.94 97 TYR A C 1
ATOM 724 O O . TYR A 1 97 ? 8.167 -0.807 -10.738 1.00 96.94 97 TYR A O 1
ATOM 732 N N . ALA A 1 98 ? 9.562 -1.976 -9.396 1.00 95.00 98 ALA A N 1
ATOM 733 C CA . ALA A 1 98 ? 10.646 -2.204 -10.334 1.00 95.00 98 ALA A CA 1
ATOM 734 C C . ALA A 1 98 ? 10.714 -3.696 -10.683 1.00 95.00 98 ALA A C 1
ATOM 736 O O . ALA A 1 98 ? 10.908 -4.534 -9.806 1.00 95.00 98 ALA A O 1
ATOM 737 N N . ASP A 1 99 ? 10.496 -4.042 -11.953 1.00 91.88 99 ASP A N 1
ATOM 738 C CA . ASP A 1 99 ? 10.389 -5.433 -12.428 1.00 91.88 99 ASP A CA 1
ATOM 739 C C . ASP A 1 99 ? 9.384 -6.278 -11.611 1.00 91.88 99 ASP A C 1
ATOM 741 O O . ASP A 1 99 ? 9.563 -7.473 -11.388 1.00 91.88 99 ASP A O 1
ATOM 745 N N . GLY A 1 100 ? 8.306 -5.639 -11.140 1.00 92.25 100 GLY A N 1
ATOM 746 C CA . GLY A 1 100 ? 7.268 -6.270 -10.318 1.00 92.25 100 GLY A CA 1
ATOM 747 C C . GLY A 1 100 ? 7.595 -6.380 -8.824 1.00 92.25 100 GLY A C 1
ATOM 748 O O . GLY A 1 100 ? 6.725 -6.784 -8.057 1.00 92.25 100 GLY A O 1
ATOM 749 N N . VAL A 1 101 ? 8.794 -5.981 -8.394 1.00 94.31 101 VAL A N 1
ATOM 750 C CA . VAL A 1 101 ? 9.193 -5.923 -6.980 1.00 94.31 101 VAL A CA 1
ATOM 751 C C . VAL A 1 101 ? 8.932 -4.523 -6.433 1.00 94.31 101 VAL A C 1
ATOM 753 O O . VAL A 1 101 ? 9.260 -3.537 -7.087 1.00 94.31 101 VAL A O 1
ATOM 756 N N . GLU A 1 102 ? 8.324 -4.421 -5.251 1.00 96.44 102 GLU A N 1
ATOM 757 C CA . GLU A 1 102 ? 8.075 -3.131 -4.598 1.00 96.44 102 GLU A CA 1
ATOM 758 C C . GLU A 1 102 ? 9.406 -2.435 -4.280 1.00 96.44 102 GLU A C 1
ATOM 760 O O . GLU A 1 102 ? 10.224 -2.951 -3.523 1.00 96.44 102 GLU A O 1
ATOM 765 N N . GLU A 1 103 ? 9.629 -1.273 -4.893 1.00 96.00 103 GLU A N 1
ATOM 766 C CA . GLU A 1 103 ? 10.818 -0.443 -4.680 1.00 96.00 103 GLU A CA 1
ATOM 767 C C . GLU A 1 103 ? 10.554 0.610 -3.601 1.00 96.00 103 GLU A C 1
ATOM 769 O O . GLU A 1 103 ? 11.412 0.892 -2.767 1.00 96.00 103 GLU A O 1
ATOM 774 N N . SER A 1 104 ? 9.362 1.211 -3.614 1.00 96.69 104 SER A N 1
ATOM 775 C CA . SER A 1 104 ? 8.965 2.221 -2.634 1.00 96.69 104 SER A CA 1
ATOM 776 C C . SER A 1 104 ? 7.451 2.329 -2.513 1.00 96.69 104 SER A C 1
ATOM 778 O O . SER A 1 104 ? 6.712 2.024 -3.452 1.00 96.69 104 SER A O 1
ATOM 780 N N . ARG A 1 105 ? 6.997 2.824 -1.359 1.00 97.69 105 ARG A N 1
ATOM 781 C CA . ARG A 1 105 ? 5.594 3.136 -1.092 1.00 97.69 105 ARG A CA 1
ATOM 782 C C . ARG A 1 105 ? 5.462 4.473 -0.383 1.00 97.69 105 ARG A C 1
ATOM 784 O O . ARG A 1 105 ? 6.203 4.748 0.560 1.00 97.69 105 ARG A O 1
ATOM 791 N N . THR A 1 106 ? 4.477 5.262 -0.793 1.00 97.69 106 THR A N 1
ATOM 792 C CA . THR A 1 106 ? 4.161 6.560 -0.187 1.00 97.69 106 THR A CA 1
ATOM 793 C C . THR A 1 106 ? 2.699 6.580 0.226 1.00 97.69 106 THR A C 1
ATOM 795 O O . THR A 1 106 ? 1.819 6.284 -0.580 1.00 97.69 106 THR A O 1
ATOM 798 N N . LEU A 1 107 ? 2.421 6.930 1.486 1.00 97.69 107 LEU A N 1
ATOM 799 C CA . LEU A 1 107 ? 1.052 7.134 1.956 1.00 97.69 107 LEU A CA 1
ATOM 800 C C . LEU A 1 107 ? 0.491 8.404 1.309 1.00 97.69 107 LEU A C 1
ATOM 802 O O . LEU A 1 107 ? 0.996 9.495 1.561 1.00 97.69 107 LEU A O 1
ATOM 806 N N . VAL A 1 108 ? -0.558 8.263 0.501 1.00 97.81 108 VAL A N 1
ATOM 807 C CA . VAL A 1 108 ? -1.199 9.395 -0.191 1.00 97.81 108 VAL A CA 1
ATOM 808 C C . VAL A 1 108 ? -2.520 9.804 0.448 1.00 97.81 108 VAL A C 1
ATOM 810 O O . VAL A 1 108 ? -2.945 10.946 0.306 1.00 97.81 108 VAL A O 1
ATOM 813 N N . SER A 1 109 ? -3.181 8.893 1.164 1.00 96.38 109 SER A N 1
ATOM 814 C CA . SER A 1 109 ? -4.409 9.206 1.894 1.00 96.38 109 SER A CA 1
ATOM 815 C C . SER A 1 109 ? -4.625 8.264 3.071 1.00 96.38 109 SER A C 1
ATOM 817 O O . SER A 1 109 ? -4.251 7.092 3.029 1.00 96.38 109 SER A O 1
ATOM 819 N N . SER A 1 110 ? -5.264 8.777 4.119 1.00 97.25 110 SER A N 1
ATOM 820 C CA . SER A 1 110 ? -5.715 8.013 5.277 1.00 97.25 110 SER A CA 1
ATOM 821 C C . SER A 1 110 ? -7.131 8.454 5.623 1.00 97.25 110 SER A C 1
ATOM 823 O O . SER A 1 110 ? -7.374 9.631 5.874 1.00 97.25 110 SER A O 1
ATOM 825 N N . THR A 1 111 ? -8.074 7.518 5.631 1.00 96.88 111 THR A N 1
ATOM 826 C CA . THR A 1 111 ? -9.494 7.782 5.881 1.00 96.88 111 THR A CA 1
ATOM 827 C C . THR A 1 111 ? -9.994 6.867 6.986 1.00 96.88 111 THR A C 1
ATOM 829 O O . THR A 1 111 ? -9.935 5.646 6.847 1.00 96.88 111 THR A O 1
ATOM 832 N N . VAL A 1 112 ? -10.504 7.443 8.074 1.00 97.12 112 VAL A N 1
ATOM 833 C CA . VAL A 1 112 ? -11.192 6.677 9.120 1.00 97.12 112 VAL A CA 1
ATOM 834 C C . VAL A 1 112 ? -12.522 6.187 8.550 1.00 97.12 112 VAL A C 1
ATOM 836 O O . VAL A 1 112 ? -13.326 6.990 8.086 1.00 97.12 112 VAL A O 1
ATOM 839 N N . ILE A 1 113 ? -12.725 4.870 8.541 1.00 97.00 113 ILE A N 1
ATOM 840 C CA . ILE A 1 113 ? -13.968 4.229 8.090 1.00 97.00 113 ILE A CA 1
ATOM 841 C C . ILE A 1 113 ? -14.913 4.041 9.278 1.00 97.00 113 I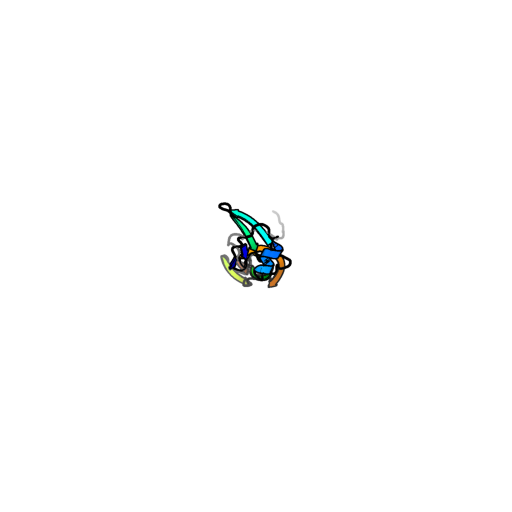LE A C 1
ATOM 843 O O . ILE A 1 113 ? -16.103 4.309 9.165 1.00 97.00 113 ILE A O 1
ATOM 847 N N . SER A 1 114 ? -14.365 3.630 10.424 1.00 96.56 114 SER A N 1
ATOM 848 C CA . SER A 1 114 ? -15.068 3.575 11.706 1.00 96.56 114 SER A CA 1
ATOM 849 C C . SER A 1 114 ? -14.129 4.038 12.807 1.00 96.56 114 SER A C 1
ATOM 851 O O . SER A 1 114 ? -13.007 3.537 12.905 1.00 96.56 114 SER A O 1
ATOM 853 N N . SER A 1 115 ? -14.565 4.980 13.638 1.00 96.00 115 SER A N 1
ATOM 854 C CA . SER A 1 115 ? -13.832 5.345 14.851 1.00 96.00 115 SER A CA 1
ATOM 855 C C . SER A 1 115 ? -13.880 4.191 15.860 1.00 96.00 115 SER A C 1
ATOM 857 O O . SER A 1 115 ? -14.908 3.513 15.928 1.00 96.00 115 SER A O 1
ATOM 859 N N . PRO A 1 116 ? -12.801 3.943 16.625 1.00 97.12 116 PRO A N 1
ATOM 860 C CA . PRO A 1 116 ? -12.884 3.043 17.766 1.00 97.12 116 PRO A CA 1
ATOM 861 C C . PRO A 1 116 ? -13.865 3.606 18.799 1.00 97.12 116 PRO A C 1
ATOM 863 O O . PRO A 1 116 ? -13.970 4.823 18.963 1.00 97.12 116 PRO A O 1
ATOM 866 N N . LEU A 1 117 ? -14.584 2.712 19.468 1.00 97.75 117 LEU A N 1
ATOM 867 C CA . LEU A 1 117 ? -15.420 3.022 20.617 1.00 97.75 117 LEU A CA 1
ATOM 868 C C . LEU A 1 117 ? -14.692 2.538 21.863 1.00 97.75 117 LEU A C 1
ATOM 870 O O . LEU A 1 117 ? -14.370 1.356 21.945 1.00 97.75 117 LEU A O 1
ATOM 874 N N . ASP A 1 118 ? -14.431 3.436 22.804 1.00 97.81 118 ASP A N 1
ATOM 875 C CA . ASP A 1 118 ? -13.748 3.073 24.042 1.00 97.81 118 ASP A CA 1
ATOM 876 C C . ASP A 1 118 ? -14.624 2.177 24.923 1.00 97.81 118 ASP A C 1
ATOM 878 O O . ASP A 1 118 ? -15.842 2.345 25.001 1.00 97.81 118 ASP A O 1
ATOM 882 N N . GLU A 1 119 ? -13.987 1.237 25.607 1.00 98.06 119 GLU A N 1
ATOM 883 C CA . GLU A 1 119 ? -14.622 0.435 26.642 1.00 98.06 119 GLU A CA 1
ATOM 884 C C . GLU A 1 119 ? -14.691 1.252 27.931 1.00 98.06 119 GLU A C 1
ATOM 886 O O . GLU A 1 119 ? -13.697 1.847 28.343 1.00 98.06 119 GLU A O 1
ATOM 891 N N . VAL A 1 120 ? -15.850 1.284 28.584 1.00 98.06 120 VAL A N 1
ATOM 892 C CA . VAL A 1 120 ? -16.020 1.980 29.862 1.00 98.06 120 VAL A CA 1
ATOM 893 C C . VAL A 1 120 ? -16.334 0.965 30.942 1.00 98.06 120 VAL A C 1
ATOM 895 O O . VAL A 1 120 ? -17.377 0.312 30.911 1.00 98.06 120 VAL A O 1
ATOM 898 N N . ILE A 1 121 ? -15.448 0.878 31.926 1.00 97.94 121 ILE A N 1
ATOM 899 C CA . ILE A 1 121 ? -15.577 0.009 33.090 1.00 97.94 121 ILE A CA 1
ATOM 900 C C . ILE A 1 121 ? -15.886 0.880 34.308 1.00 97.94 121 ILE A C 1
ATOM 902 O O . ILE A 1 121 ? -15.064 1.695 34.722 1.00 97.94 121 ILE A O 1
ATOM 906 N N . ALA A 1 122 ? -17.067 0.712 34.894 1.00 96.94 122 ALA A N 1
ATOM 907 C CA . ALA A 1 122 ? -17.402 1.314 36.176 1.00 96.94 122 ALA A CA 1
AT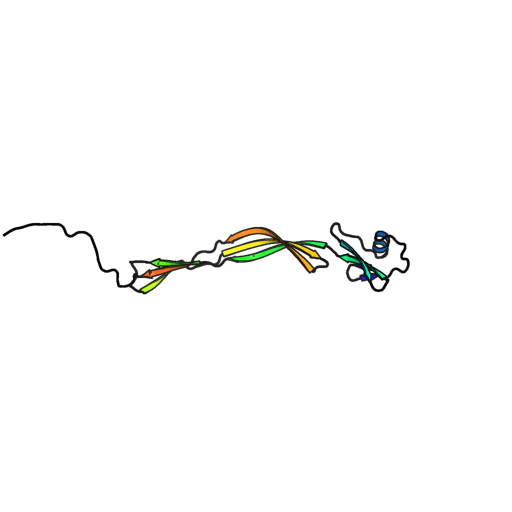OM 908 C C . ALA A 1 122 ? -16.887 0.441 37.322 1.00 96.94 122 ALA A C 1
ATOM 910 O O . ALA A 1 122 ? -17.073 -0.776 37.303 1.00 96.94 122 ALA A O 1
ATOM 911 N N . VAL A 1 123 ? -16.269 1.068 38.321 1.00 96.62 123 VAL A N 1
ATOM 912 C CA . VAL A 1 123 ? -15.803 0.417 39.549 1.00 96.62 123 VAL A CA 1
ATOM 913 C C . VAL A 1 123 ? -16.426 1.090 40.766 1.00 96.62 123 VAL A C 1
ATOM 915 O O . VAL A 1 123 ? -16.486 2.317 40.831 1.00 96.62 123 VAL A O 1
ATOM 918 N N . GLY A 1 124 ? -16.892 0.303 41.731 1.00 94.94 124 GLY A N 1
ATOM 919 C CA . GLY A 1 124 ? -17.392 0.838 42.995 1.00 94.94 124 GLY A CA 1
ATOM 920 C C . GLY A 1 124 ? -16.282 1.463 43.852 1.00 94.94 124 GLY A C 1
ATOM 921 O O . GLY A 1 124 ? -15.103 1.117 43.688 1.00 94.94 124 GLY A O 1
ATOM 922 N N . PRO A 1 125 ? -16.629 2.370 44.780 1.00 91.75 125 PRO A N 1
ATOM 923 C CA . PRO A 1 125 ? -15.665 3.083 45.612 1.00 91.75 125 PRO A CA 1
ATOM 924 C C . PRO A 1 125 ? -14.875 2.124 46.510 1.00 91.75 125 PRO A C 1
ATOM 926 O O . PRO A 1 125 ? -15.361 1.072 46.928 1.00 91.75 125 PRO A O 1
ATOM 929 N N . THR A 1 126 ? -13.639 2.480 46.858 1.00 82.50 126 THR A N 1
ATOM 930 C CA . THR A 1 126 ? -12.904 1.739 47.889 1.00 82.50 126 THR A CA 1
ATOM 931 C C . THR A 1 126 ? -13.523 2.044 49.253 1.00 82.50 126 THR A C 1
ATOM 933 O O . THR A 1 126 ? -13.888 3.179 49.553 1.00 82.50 126 THR A O 1
ATOM 936 N N . SER A 1 127 ? -13.656 1.029 50.107 1.00 67.62 127 SER A N 1
ATOM 937 C CA . SER A 1 127 ? -14.389 1.077 51.381 1.00 67.62 127 SER A CA 1
ATOM 938 C C . SER A 1 127 ? -13.772 1.980 52.472 1.00 67.62 127 SER A C 1
ATOM 940 O O . SER A 1 127 ? -13.986 1.727 53.654 1.00 67.62 127 SER A O 1
ATOM 942 N N . SER A 1 128 ? -12.980 3.002 52.123 1.00 55.09 128 SER A N 1
ATOM 943 C CA . SER A 1 128 ? -12.274 3.870 53.077 1.00 55.09 128 SER A CA 1
ATOM 944 C C . SER A 1 128 ? -12.620 5.361 53.003 1.00 55.09 128 SER A C 1
ATOM 946 O O . SER A 1 128 ? -11.915 6.149 53.628 1.00 55.09 128 SER A O 1
ATOM 948 N N . SER A 1 129 ? -13.677 5.780 52.298 1.00 49.19 129 SER A N 1
ATOM 949 C CA . SER A 1 129 ? -14.134 7.183 52.329 1.00 49.19 129 SER A CA 1
ATOM 950 C C . SER A 1 129 ? -15.466 7.344 53.064 1.00 49.19 129 SER A C 1
ATOM 952 O O . SER A 1 129 ? -16.427 7.914 52.560 1.00 49.19 129 SER A O 1
ATOM 954 N N . SER A 1 130 ? -15.524 6.843 54.297 1.00 51.78 130 SER A N 1
ATOM 955 C CA . SER A 1 130 ? -16.448 7.360 55.303 1.00 51.78 130 SER A CA 1
ATOM 956 C C . SER A 1 130 ? -15.698 8.383 56.159 1.00 51.78 130 SER A C 1
ATOM 958 O O . SER A 1 130 ? -15.036 7.986 57.116 1.00 51.78 130 SER A O 1
ATOM 960 N N . SER A 1 131 ? -15.734 9.675 55.811 1.00 48.72 131 SER A N 1
ATOM 961 C CA . SER A 1 131 ? -15.832 10.782 56.789 1.00 48.72 131 SER A CA 1
ATOM 962 C C . SER A 1 131 ? -15.666 12.185 56.177 1.00 48.72 131 SER A C 1
ATOM 964 O O . SER A 1 131 ? -14.684 12.470 55.500 1.00 48.72 131 SER A O 1
ATOM 966 N N . SER A 1 132 ? -16.576 13.074 56.608 1.00 45.91 132 SER A N 1
ATOM 967 C CA . SER A 1 132 ? -16.508 14.554 56.621 1.00 45.91 132 SER A CA 1
ATOM 968 C C . SER A 1 132 ? -16.960 15.259 55.329 1.00 45.91 132 SER A C 1
ATOM 970 O O . SER A 1 132 ? -16.438 14.982 54.264 1.00 45.91 132 SER A O 1
ATOM 972 N N . SER A 1 133 ? -17.863 16.245 55.313 1.00 44.22 133 SER A N 1
ATOM 973 C CA . SER A 1 133 ? -18.584 16.982 56.362 1.00 44.22 133 SER A CA 1
ATOM 974 C C . SER A 1 133 ? -19.653 17.872 55.698 1.00 44.22 133 SER A C 1
ATOM 976 O O . SER A 1 133 ? -19.405 18.366 54.597 1.00 44.22 133 SER A O 1
ATOM 978 N N . SER A 1 134 ? -20.793 18.078 56.376 1.00 39.06 134 SER A N 1
ATOM 979 C CA . SER A 1 134 ? -21.727 19.236 56.382 1.00 39.06 134 SER A CA 1
ATOM 980 C C . SER A 1 134 ? -23.122 18.672 56.702 1.00 39.06 134 SER A C 1
ATOM 982 O O . SER A 1 134 ? -23.634 17.873 55.933 1.00 39.06 134 SER A O 1
ATOM 984 N N . SER A 1 135 ? -23.816 18.978 57.793 1.00 41.56 135 SER A N 1
ATOM 985 C CA . SER A 1 135 ? -23.881 20.216 58.557 1.00 41.56 135 SER A CA 1
ATOM 986 C C . SER A 1 135 ? -24.477 19.863 59.929 1.00 41.56 135 SER A C 1
ATOM 988 O O . SER A 1 135 ? -25.608 19.386 59.995 1.00 41.56 135 SER A O 1
ATOM 990 N N . GLU A 1 136 ? -23.719 20.036 61.012 1.00 44.12 136 GLU A N 1
ATOM 991 C CA . GLU A 1 136 ? -24.286 20.063 62.364 1.00 44.12 136 GLU A CA 1
ATOM 992 C C . GLU A 1 136 ? -24.622 21.522 62.677 1.00 44.12 136 GLU A C 1
ATOM 994 O O . GLU A 1 136 ? -23.734 22.364 62.809 1.00 44.12 136 GLU A O 1
ATOM 999 N N . SER A 1 137 ? -25.922 21.828 62.685 1.00 44.09 137 SER A N 1
ATOM 1000 C CA . SER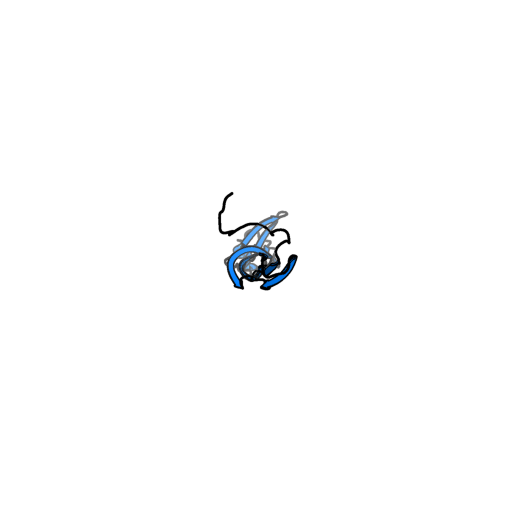 A 1 137 ? -26.461 23.115 63.112 1.00 44.09 137 SER A CA 1
ATOM 1001 C C . SER A 1 137 ? -26.351 23.277 64.628 1.00 44.09 137 SER A C 1
ATOM 1003 O O . SER A 1 137 ? -26.583 22.347 65.397 1.00 44.09 137 SER A O 1
ATOM 1005 N N . GLU A 1 138 ? -25.999 24.498 65.006 1.00 51.41 138 GLU A N 1
ATOM 1006 C CA . GLU A 1 138 ? -25.845 25.058 66.345 1.00 51.41 138 GLU A CA 1
ATOM 1007 C C . GLU A 1 138 ? -27.100 24.899 67.228 1.00 51.41 138 GLU A C 1
ATOM 1009 O O . GLU A 1 138 ? -28.212 25.043 66.725 1.00 51.41 138 GLU A O 1
ATOM 1014 N N . SER A 1 139 ? -26.929 24.720 68.548 1.00 44.88 139 SER A N 1
ATOM 1015 C CA . SER A 1 139 ? -27.633 25.531 69.564 1.00 44.88 139 SER A CA 1
ATOM 1016 C C . SER A 1 139 ? -27.078 25.295 70.985 1.00 44.88 139 SER A C 1
ATOM 1018 O O . SER A 1 139 ? -27.123 24.192 71.523 1.00 44.88 139 SER A O 1
ATOM 1020 N N . GLU A 1 140 ? -26.489 26.367 71.515 1.00 51.09 140 GLU A N 1
ATOM 1021 C CA . GLU A 1 140 ? -26.482 26.909 72.887 1.00 51.09 140 GLU A CA 1
ATOM 1022 C C . GLU A 1 140 ? -27.083 26.086 74.051 1.00 51.09 140 GLU A C 1
ATOM 1024 O O . GLU A 1 140 ? -28.217 25.619 73.978 1.00 51.09 140 GLU A O 1
ATOM 1029 N N . SER A 1 141 ? -26.424 26.103 75.222 1.00 51.41 141 SER A N 1
ATOM 1030 C CA . SER A 1 141 ? -26.873 26.887 76.402 1.00 51.41 141 SER A CA 1
ATOM 1031 C C . SER A 1 141 ? -26.126 26.510 77.694 1.00 51.41 141 SER A C 1
ATOM 1033 O O . SER A 1 141 ? -25.786 25.356 77.942 1.00 51.41 141 SER A O 1
ATOM 1035 N N . GLU A 1 142 ? -25.892 27.546 78.493 1.00 59.88 142 GLU A N 1
ATOM 1036 C CA . GLU A 1 142 ? -25.169 27.673 79.765 1.00 59.88 142 GLU A CA 1
ATOM 1037 C C . GLU A 1 142 ? -25.627 26.767 80.926 1.00 59.88 142 GLU A C 1
ATOM 1039 O O . GLU A 1 142 ? -26.813 26.457 81.054 1.00 59.88 142 GLU A O 1
ATOM 1044 N N . SER A 1 143 ? -24.712 26.476 81.866 1.00 55.38 143 SER A N 1
ATOM 1045 C CA . SER A 1 143 ? -24.708 26.980 83.268 1.00 55.38 143 SER A CA 1
ATOM 1046 C C . SER A 1 143 ? -23.567 26.368 84.084 1.00 55.38 143 SER A C 1
ATOM 1048 O O . SER A 1 143 ? -23.421 25.126 84.053 1.00 55.38 143 SER A O 1
#

Radius of gyration: 35.97 Å; chains: 1; bounding box: 62×40×116 Å

Foldseek 3Di:
DEEPNDDDDDPDPPDDPVVVCVVVVHDDDPPKDWDWDADPNDIDIYIKHKDKDKDKDKDKAFAAEAEDEDQVDDAFDKDWPDDKDIWIKIWIWTFMDINNHTPDIDTPDIGTPGDIDHTYMYHYHHPPPPDDDDDDDDDDDDD

Secondary structure (DSSP, 8-state):
-EETTEE---S-TTS-HHHHHHHTT-PPPTT-EEEEEEETTEEEEEEE-EEEEEEEEEEEEPPPEEEEE-TTSPTT-EEEEE--B-EEEEEEEEEEEETTEEEEEEEEEEEEEE--B-EEEEEPPPTT---------------

Organism: NCBI:txid435901

Sequence (143 aa):
MIADGKSVTIQNGKLPAASILDAAGVTLGKNDRVNVSLQNGHTILRVQRITHRTVNETITTPFSTQTVIDESLSAGETVVRQEGATGTTRRTYDVTYADGVEESRTLVSSTVISSPLDEVIAVGPTSSSSSSSSSESESESES

InterPro domains:
  IPR011098 G5 domain [PF07501] (53-125)
  IPR011098 G5 domain [PS51109] (47-127)
  IPR011098 G5 domain [SM01208] (49-127)

pLDDT: mean 86.96, std 15.34, range [39.06, 98.38]